Protein AF-A0A2D6P4Y6-F1 (afdb_monomer_lite)

Sequence (61 aa):
MEEITFQKRVLNKLENMNKRIKYVMRYIEDSKLSEDDKKAIDETLNEEKEGKLLSKDKVFN

pLDDT: mean 79.76, std 7.53, range [53.59, 90.62]

Structure (mmCIF, N/CA/C/O backbone):
data_AF-A0A2D6P4Y6-F1
#
_entry.id   AF-A0A2D6P4Y6-F1
#
loop_
_atom_site.group_PDB
_atom_site.id
_atom_site.type_symbol
_atom_site.label_atom_id
_atom_site.label_alt_id
_atom_site.label_comp_id
_atom_site.label_asym_id
_atom_site.label_entity_id
_atom_site.label_seq_id
_atom_site.pdbx_PDB_ins_code
_atom_site.Cartn_x
_atom_site.Cartn_y
_atom_site.Cartn_z
_atom_site.occupancy
_atom_site.B_iso_or_equiv
_atom_site.auth_seq_id
_atom_site.auth_comp_id
_atom_site.auth_asym_id
_atom_site.auth_atom_id
_atom_site.pdbx_PDB_model_num
ATOM 1 N N . MET A 1 1 ? 30.866 -2.489 -29.733 1.00 62.25 1 MET A N 1
ATOM 2 C CA . MET A 1 1 ? 29.916 -1.357 -29.570 1.00 62.25 1 MET A CA 1
ATOM 3 C C . MET A 1 1 ? 28.461 -1.814 -29.489 1.00 62.25 1 MET A C 1
ATOM 5 O O . MET A 1 1 ? 27.750 -1.307 -28.632 1.00 62.25 1 MET A O 1
ATOM 9 N N . GLU A 1 2 ? 28.007 -2.766 -30.310 1.00 76.44 2 GLU A N 1
ATOM 10 C CA . GLU A 1 2 ? 26.620 -3.274 -30.260 1.00 76.44 2 GLU A CA 1
ATOM 11 C C . GLU A 1 2 ? 26.238 -3.927 -28.924 1.00 76.44 2 GLU A C 1
ATOM 13 O O . GLU A 1 2 ? 25.144 -3.692 -28.415 1.00 76.44 2 GLU A O 1
ATOM 18 N N . GLU A 1 3 ? 27.159 -4.669 -28.312 1.00 72.62 3 GLU A N 1
ATOM 19 C CA . GLU A 1 3 ? 26.931 -5.353 -27.033 1.00 72.62 3 GLU A CA 1
ATOM 20 C C . GLU A 1 3 ? 26.634 -4.376 -25.880 1.00 72.62 3 GLU A C 1
ATOM 22 O O . GLU A 1 3 ? 25.698 -4.576 -25.108 1.00 72.62 3 GLU A O 1
ATOM 27 N N . ILE A 1 4 ? 27.340 -3.240 -25.835 1.00 79.00 4 ILE A N 1
ATOM 28 C CA . ILE A 1 4 ? 27.106 -2.163 -24.857 1.00 79.00 4 ILE A CA 1
ATOM 29 C C . ILE A 1 4 ? 25.716 -1.538 -25.065 1.00 79.00 4 ILE A C 1
ATOM 31 O O . ILE A 1 4 ? 25.013 -1.221 -24.103 1.00 79.00 4 ILE A O 1
ATOM 35 N N . THR A 1 5 ? 25.281 -1.377 -26.316 1.00 84.31 5 THR A N 1
ATOM 36 C CA . THR A 1 5 ? 23.948 -0.847 -26.639 1.00 84.31 5 THR A CA 1
ATOM 37 C C . THR A 1 5 ? 22.841 -1.825 -26.241 1.00 84.31 5 THR A C 1
ATOM 39 O O . THR A 1 5 ? 21.800 -1.402 -25.732 1.00 84.31 5 THR A O 1
ATOM 42 N N . PHE A 1 6 ? 23.060 -3.129 -26.423 1.00 87.31 6 PHE A N 1
ATOM 43 C CA . PHE A 1 6 ? 22.125 -4.164 -25.987 1.00 87.31 6 PHE A CA 1
ATOM 44 C C . PHE A 1 6 ? 21.988 -4.196 -24.460 1.00 87.31 6 PHE A C 1
ATOM 46 O O . PHE A 1 6 ? 20.870 -4.108 -23.948 1.00 87.31 6 PHE A O 1
ATOM 53 N N . GLN A 1 7 ? 23.109 -4.209 -23.732 1.00 86.94 7 GLN A N 1
ATOM 54 C CA . GLN A 1 7 ? 23.121 -4.185 -22.266 1.00 86.94 7 GLN A CA 1
ATOM 55 C C . GLN A 1 7 ? 22.372 -2.964 -21.708 1.00 86.94 7 GLN A C 1
ATOM 57 O O . GLN A 1 7 ? 21.525 -3.110 -20.826 1.00 86.94 7 GLN A O 1
ATOM 62 N N . LYS A 1 8 ? 22.581 -1.769 -22.281 1.00 89.06 8 LYS A N 1
ATOM 63 C CA . LYS A 1 8 ? 21.839 -0.555 -21.890 1.00 89.06 8 LYS A CA 1
ATOM 64 C C . LYS A 1 8 ? 20.327 -0.676 -22.114 1.00 89.06 8 LYS A C 1
ATOM 66 O O . LYS A 1 8 ? 19.545 -0.244 -21.270 1.00 89.06 8 LYS A O 1
ATOM 71 N N . ARG A 1 9 ? 19.887 -1.284 -23.223 1.00 87.38 9 ARG A N 1
ATOM 72 C CA . ARG A 1 9 ? 18.450 -1.509 -23.487 1.00 87.38 9 ARG A CA 1
ATOM 73 C C . ARG A 1 9 ? 17.832 -2.496 -22.500 1.00 87.38 9 ARG A C 1
ATOM 75 O O . ARG A 1 9 ? 16.697 -2.284 -22.076 1.00 87.38 9 ARG A O 1
ATOM 82 N N . VAL A 1 10 ? 18.559 -3.554 -22.143 1.00 88.56 10 VAL A N 1
ATOM 83 C CA . VAL A 1 10 ? 18.110 -4.536 -21.146 1.00 88.56 10 VAL A CA 1
ATOM 84 C C . VAL A 1 10 ? 17.978 -3.877 -19.775 1.00 88.56 10 VAL A C 1
ATOM 86 O O . VAL A 1 10 ? 16.925 -3.998 -19.154 1.00 88.56 10 VAL A O 1
ATOM 89 N N . LEU A 1 11 ? 18.980 -3.106 -19.347 1.00 90.62 11 LEU A N 1
ATOM 90 C CA . LEU A 1 11 ? 18.941 -2.377 -18.076 1.00 90.62 11 LEU A CA 1
ATOM 91 C C . LEU A 1 11 ? 17.756 -1.406 -18.003 1.00 90.62 11 LEU A C 1
ATOM 93 O O . LEU A 1 11 ? 17.003 -1.445 -17.034 1.00 90.62 11 LEU A O 1
ATOM 97 N N . ASN A 1 12 ? 17.506 -0.626 -19.059 1.00 87.94 12 ASN A N 1
ATOM 98 C CA . ASN A 1 12 ? 16.348 0.273 -19.108 1.00 87.94 12 ASN A CA 1
ATOM 99 C C . ASN A 1 12 ? 15.010 -0.479 -19.014 1.00 87.94 12 ASN A C 1
ATOM 101 O O . ASN A 1 12 ? 14.071 -0.010 -18.368 1.00 87.94 12 ASN A O 1
ATOM 105 N N . LYS A 1 13 ? 14.893 -1.653 -19.649 1.00 88.38 13 LYS A N 1
ATOM 106 C CA . LYS A 1 13 ? 13.686 -2.487 -19.532 1.00 88.38 13 LYS A CA 1
ATOM 107 C C . LYS A 1 13 ? 13.495 -2.998 -18.105 1.00 88.38 13 LYS A C 1
ATOM 109 O O . LYS A 1 13 ? 12.383 -2.911 -17.588 1.00 88.38 13 LYS A O 1
ATOM 114 N N . LEU A 1 14 ? 14.561 -3.483 -17.471 1.00 86.69 14 LEU A N 1
ATOM 115 C CA . LEU A 1 14 ? 14.524 -3.968 -16.090 1.00 86.69 14 LEU A CA 1
ATOM 116 C C . LEU A 1 14 ? 14.163 -2.850 -15.105 1.00 86.69 14 LEU A C 1
ATOM 118 O O . LEU A 1 14 ? 13.332 -3.054 -14.221 1.00 86.69 14 LEU A O 1
ATOM 122 N N . GLU A 1 15 ? 14.712 -1.650 -15.291 1.00 89.69 15 GLU A N 1
ATOM 123 C CA . GLU A 1 15 ? 14.383 -0.491 -14.460 1.00 89.69 15 GLU A CA 1
ATOM 124 C C . GLU A 1 15 ? 12.896 -0.115 -14.576 1.00 89.69 15 GLU A C 1
ATOM 126 O O . GLU A 1 15 ? 12.217 0.093 -13.567 1.00 89.69 15 GLU A O 1
ATOM 131 N N . ASN A 1 16 ? 12.359 -0.100 -15.799 1.00 89.56 16 ASN A N 1
ATOM 132 C CA . ASN A 1 16 ? 10.942 0.174 -16.039 1.00 89.56 16 ASN A CA 1
ATOM 133 C C . ASN A 1 16 ? 10.026 -0.901 -15.437 1.00 89.56 16 ASN A C 1
ATOM 135 O O . ASN A 1 16 ? 8.987 -0.570 -14.862 1.00 89.56 16 ASN A O 1
ATOM 139 N N . MET A 1 17 ? 10.412 -2.178 -15.518 1.00 85.75 17 MET A N 1
ATOM 140 C CA . MET A 1 17 ? 9.677 -3.267 -14.866 1.00 85.75 17 MET A CA 1
ATOM 141 C C . MET A 1 17 ? 9.657 -3.095 -13.345 1.00 85.75 17 MET A C 1
ATOM 143 O O . MET A 1 17 ? 8.596 -3.215 -12.735 1.00 85.75 17 MET A O 1
ATOM 147 N N . ASN A 1 18 ? 10.789 -2.733 -12.738 1.00 88.12 18 ASN A N 1
ATOM 148 C CA . ASN A 1 18 ? 10.878 -2.506 -11.297 1.00 88.12 18 ASN A CA 1
ATOM 149 C C . ASN A 1 18 ? 9.983 -1.337 -10.840 1.00 88.12 18 ASN A C 1
ATOM 151 O O . ASN A 1 18 ? 9.250 -1.454 -9.859 1.00 88.12 18 ASN A O 1
ATOM 155 N N . LYS A 1 19 ? 9.966 -0.225 -11.591 1.00 89.12 19 LYS A N 1
ATOM 156 C CA . LYS A 1 19 ? 9.056 0.908 -11.325 1.00 89.12 19 LYS A CA 1
ATOM 157 C C . LYS A 1 19 ? 7.588 0.477 -11.361 1.00 89.12 19 LYS A C 1
ATOM 159 O O . LYS A 1 19 ? 6.812 0.863 -10.489 1.00 89.12 19 LYS A O 1
ATOM 164 N N . ARG A 1 20 ? 7.216 -0.358 -12.334 1.00 83.69 20 ARG A N 1
ATOM 165 C CA . ARG A 1 20 ? 5.843 -0.852 -12.488 1.00 83.69 20 ARG A CA 1
ATOM 166 C C . ARG A 1 20 ? 5.434 -1.803 -11.362 1.00 83.69 20 ARG A C 1
ATOM 168 O O . ARG A 1 20 ? 4.324 -1.679 -10.860 1.00 83.69 20 ARG A O 1
ATOM 175 N N . ILE A 1 21 ? 6.332 -2.689 -10.924 1.00 83.88 21 ILE A N 1
ATOM 176 C CA . ILE A 1 21 ? 6.097 -3.567 -9.766 1.00 83.88 21 ILE A CA 1
ATOM 177 C C . ILE A 1 21 ? 5.861 -2.733 -8.505 1.00 83.88 21 ILE A C 1
ATOM 179 O O . ILE A 1 21 ? 4.869 -2.951 -7.819 1.00 83.88 21 ILE A O 1
ATOM 183 N N . LYS A 1 22 ? 6.705 -1.729 -8.237 1.00 84.44 22 LYS A N 1
ATOM 184 C CA . LYS A 1 22 ? 6.534 -0.838 -7.076 1.00 84.44 22 LYS A CA 1
ATOM 185 C C . LYS A 1 22 ? 5.199 -0.098 -7.090 1.00 84.44 22 LYS A C 1
ATOM 187 O O . LYS A 1 22 ? 4.557 0.011 -6.052 1.00 84.44 22 LYS A O 1
ATOM 192 N N . TYR A 1 23 ? 4.775 0.389 -8.255 1.00 83.12 23 TYR A N 1
ATOM 193 C CA . TYR A 1 23 ? 3.473 1.038 -8.398 1.00 83.12 23 TYR A CA 1
ATOM 194 C C . TYR A 1 23 ? 2.319 0.081 -8.078 1.00 83.12 23 TYR A C 1
ATOM 196 O O . TYR A 1 23 ? 1.423 0.442 -7.325 1.00 83.12 23 TYR A O 1
ATOM 204 N N . VAL A 1 24 ? 2.364 -1.150 -8.600 1.00 73.06 24 VAL A N 1
ATOM 205 C CA . VAL A 1 24 ? 1.340 -2.168 -8.324 1.00 73.06 24 VAL A CA 1
ATOM 206 C C . VAL A 1 24 ? 1.339 -2.569 -6.850 1.00 73.06 24 VAL A C 1
ATOM 208 O O . VAL A 1 24 ? 0.268 -2.676 -6.268 1.00 73.06 24 VAL A O 1
ATOM 211 N N . MET A 1 25 ? 2.506 -2.744 -6.223 1.00 71.69 25 MET A N 1
ATOM 212 C CA . MET A 1 25 ? 2.598 -3.037 -4.788 1.00 71.69 25 MET A CA 1
ATOM 213 C C . MET A 1 25 ? 1.976 -1.925 -3.946 1.00 71.69 25 MET A C 1
ATOM 215 O O . MET A 1 25 ? 1.141 -2.215 -3.098 1.00 71.69 25 MET A O 1
ATOM 219 N N . ARG A 1 26 ? 2.316 -0.664 -4.239 1.00 77.56 26 ARG A N 1
ATOM 220 C CA . ARG A 1 26 ? 1.735 0.495 -3.559 1.00 77.56 26 ARG A CA 1
ATOM 221 C C . ARG A 1 26 ? 0.228 0.581 -3.775 1.00 77.56 26 ARG A C 1
ATOM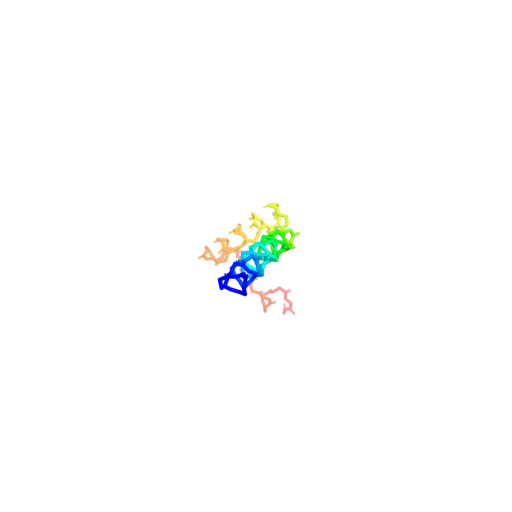 223 O O . ARG A 1 26 ? -0.498 0.794 -2.823 1.00 77.56 26 ARG A O 1
ATOM 230 N N . TYR A 1 27 ? -0.250 0.358 -4.998 1.00 74.31 27 TYR A N 1
ATOM 231 C CA . TYR A 1 27 ? -1.683 0.315 -5.281 1.00 74.31 27 TYR A CA 1
ATOM 232 C C . TYR A 1 27 ? -2.380 -0.805 -4.501 1.00 74.31 27 TYR A C 1
ATOM 234 O O . TYR A 1 27 ? -3.448 -0.578 -3.955 1.00 74.31 27 TYR A O 1
ATOM 242 N N . ILE A 1 28 ? -1.774 -1.992 -4.401 1.00 71.69 28 ILE A N 1
ATOM 243 C CA . ILE A 1 28 ? -2.316 -3.102 -3.609 1.00 71.69 28 ILE A CA 1
ATOM 244 C C . ILE A 1 28 ? -2.365 -2.726 -2.124 1.00 71.69 28 ILE A C 1
ATOM 246 O O . ILE A 1 28 ? -3.395 -2.934 -1.492 1.00 71.69 28 ILE A O 1
ATOM 250 N N . GLU A 1 29 ? -1.290 -2.163 -1.572 1.00 71.31 29 GLU A N 1
ATOM 251 C CA . GLU A 1 29 ? -1.236 -1.675 -0.187 1.00 71.31 29 GLU A CA 1
ATOM 252 C C . GLU A 1 29 ? -2.282 -0.586 0.076 1.00 71.31 29 GLU A C 1
ATOM 254 O O . GLU A 1 29 ? -3.047 -0.700 1.030 1.00 71.31 29 GLU A O 1
ATOM 259 N N . ASP A 1 30 ? -2.385 0.397 -0.817 1.00 67.38 30 ASP A N 1
ATOM 260 C CA . ASP A 1 30 ? -3.356 1.487 -0.738 1.00 67.38 30 ASP A CA 1
ATOM 261 C C . ASP A 1 30 ? -4.797 0.995 -0.961 1.00 67.38 30 ASP A C 1
ATOM 263 O O . ASP A 1 30 ? -5.719 1.610 -0.441 1.00 67.38 30 ASP A O 1
ATOM 267 N N . SER A 1 31 ? -4.999 -0.107 -1.698 1.00 66.94 31 SER A N 1
ATOM 268 C CA . SER A 1 31 ? -6.313 -0.725 -1.956 1.00 66.94 31 SER A CA 1
ATOM 269 C C . SER A 1 31 ? -6.777 -1.695 -0.869 1.00 66.94 31 SER A C 1
ATOM 271 O O . SER A 1 31 ? -7.947 -2.070 -0.854 1.00 66.94 31 SER A O 1
ATOM 273 N N . LYS A 1 32 ? -5.881 -2.139 0.025 1.00 68.38 32 LYS A N 1
ATOM 274 C CA . LYS A 1 32 ? -6.241 -3.053 1.125 1.00 68.38 32 LYS A CA 1
ATOM 275 C C . LYS A 1 32 ? -7.119 -2.384 2.175 1.00 68.38 32 LYS A C 1
ATOM 277 O O . LYS A 1 32 ? -7.836 -3.087 2.877 1.00 68.38 32 LYS A O 1
ATOM 282 N N . LEU A 1 33 ? -7.035 -1.064 2.288 1.00 70.62 33 LEU A N 1
ATOM 283 C CA . LEU A 1 33 ? -7.885 -0.254 3.145 1.00 70.62 33 LEU A CA 1
ATOM 284 C C . LEU A 1 33 ? -8.524 0.814 2.271 1.00 70.62 33 LEU A C 1
ATOM 286 O O . LEU A 1 33 ? -7.814 1.602 1.644 1.00 70.62 33 LEU A O 1
ATOM 290 N N . SER A 1 34 ? -9.851 0.843 2.224 1.00 78.06 34 SER A N 1
ATOM 291 C CA . SER A 1 34 ? -10.556 1.972 1.626 1.00 78.06 34 SER A CA 1
ATOM 292 C C . SER A 1 34 ? -10.233 3.261 2.395 1.00 78.06 34 SER A C 1
ATOM 294 O O . SER A 1 34 ? -9.765 3.226 3.534 1.00 78.06 34 SER A O 1
ATOM 296 N N . GLU A 1 35 ? -10.469 4.423 1.785 1.00 80.75 35 GLU A N 1
ATOM 297 C CA . GLU A 1 35 ? -10.325 5.702 2.500 1.00 80.75 35 GLU A CA 1
ATOM 298 C C . GLU A 1 35 ? -11.247 5.772 3.729 1.00 80.75 35 GLU A C 1
ATOM 300 O O . GLU A 1 35 ? -10.863 6.338 4.751 1.00 80.75 35 GLU A O 1
ATOM 305 N N . ASP A 1 36 ? -12.411 5.119 3.667 1.00 78.75 36 ASP A N 1
ATOM 306 C CA . ASP A 1 36 ? -13.320 4.986 4.806 1.00 78.75 36 ASP A CA 1
ATOM 307 C C . ASP A 1 36 ? -12.710 4.113 5.916 1.00 78.75 36 ASP A C 1
ATOM 309 O O . ASP A 1 36 ? -12.788 4.479 7.088 1.00 78.75 36 ASP A O 1
ATOM 313 N N . ASP A 1 37 ? -12.027 3.013 5.569 1.00 78.62 37 ASP A N 1
ATOM 314 C CA . ASP A 1 37 ? -11.323 2.169 6.547 1.00 78.62 37 ASP A CA 1
ATOM 315 C C . ASP A 1 37 ? -10.169 2.925 7.217 1.00 78.62 37 ASP A C 1
ATOM 317 O O . ASP A 1 37 ? -9.981 2.835 8.430 1.00 78.62 37 ASP A O 1
ATOM 321 N N . LYS A 1 38 ? -9.400 3.701 6.441 1.00 82.38 38 LYS A N 1
ATOM 322 C CA . LYS A 1 38 ? -8.311 4.536 6.976 1.00 82.38 38 LYS A CA 1
ATOM 323 C C . LYS A 1 38 ? -8.856 5.582 7.941 1.00 82.38 38 LYS A C 1
ATOM 325 O O . LYS A 1 38 ? -8.326 5.734 9.038 1.00 82.38 38 LYS A O 1
ATOM 330 N N . LYS A 1 39 ? -9.951 6.245 7.564 1.00 85.25 39 LYS A N 1
ATOM 331 C CA . LYS A 1 39 ? -10.629 7.225 8.412 1.00 85.25 39 LYS A CA 1
ATOM 332 C C . LYS A 1 39 ? -11.154 6.593 9.703 1.00 85.25 39 LYS A C 1
ATOM 334 O O . LYS A 1 39 ? -10.932 7.151 10.772 1.00 8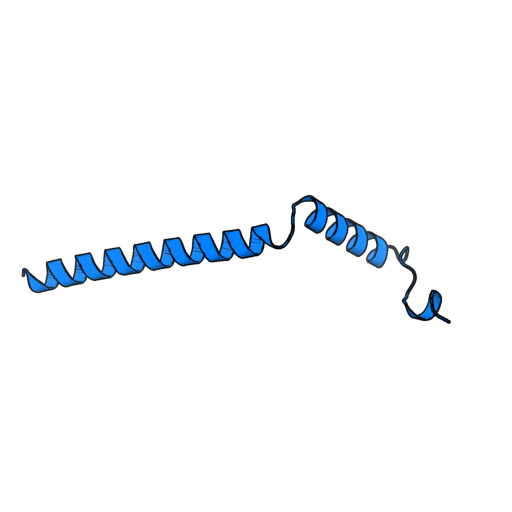5.25 39 LYS A O 1
ATOM 339 N N . ALA A 1 40 ? -11.786 5.422 9.623 1.00 81.38 40 ALA A N 1
ATOM 340 C CA . ALA A 1 40 ? -12.273 4.703 10.798 1.00 81.38 40 ALA A CA 1
ATOM 341 C C . ALA A 1 40 ? -11.129 4.309 11.750 1.00 81.38 40 ALA A C 1
ATOM 343 O O . ALA A 1 40 ? -11.272 4.420 12.969 1.00 81.38 40 ALA A O 1
ATOM 344 N N . ILE A 1 41 ? -9.975 3.892 11.213 1.00 81.56 41 ILE A N 1
ATOM 345 C CA . ILE A 1 41 ? -8.773 3.602 12.009 1.00 81.56 41 ILE A CA 1
ATOM 346 C C . ILE A 1 41 ? -8.251 4.873 12.689 1.00 81.56 41 ILE A C 1
ATOM 348 O O . ILE A 1 41 ? -7.983 4.844 13.889 1.00 81.56 41 ILE A O 1
ATOM 352 N N . ASP A 1 42 ? -8.134 5.985 11.960 1.00 84.50 42 ASP A N 1
ATOM 353 C CA . ASP A 1 42 ? -7.656 7.256 12.515 1.00 84.50 42 ASP A CA 1
ATOM 354 C C . ASP A 1 42 ? -8.583 7.788 13.619 1.00 84.50 42 ASP A C 1
ATOM 356 O O . ASP A 1 42 ? -8.111 8.233 14.669 1.00 84.50 42 ASP A O 1
ATOM 360 N N . GLU A 1 43 ? -9.901 7.709 13.418 1.00 86.62 43 GLU A N 1
ATOM 361 C CA . GLU A 1 43 ? -10.904 8.064 14.429 1.00 86.62 43 GLU A CA 1
ATOM 362 C C . GLU A 1 43 ? -10.769 7.175 15.672 1.00 86.62 43 GLU A C 1
ATOM 364 O O . GLU A 1 43 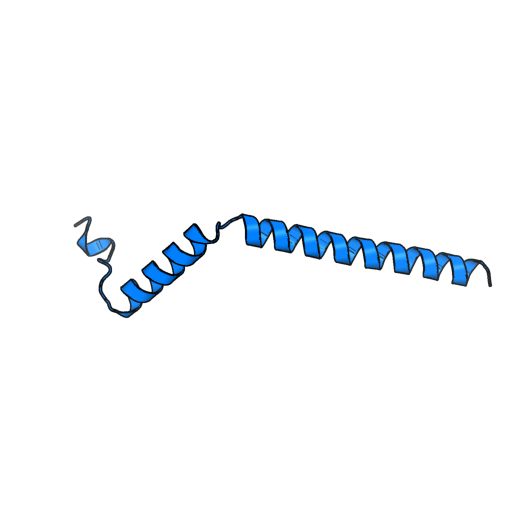? -10.653 7.691 16.784 1.00 86.62 43 GLU A O 1
ATOM 369 N N . THR A 1 44 ? -10.657 5.857 15.484 1.00 82.62 44 THR A N 1
ATOM 370 C CA . THR A 1 44 ? -10.472 4.893 16.581 1.00 82.62 44 THR A CA 1
ATOM 371 C C . THR A 1 44 ? -9.189 5.180 17.374 1.00 82.62 44 THR A C 1
ATOM 373 O O . THR A 1 44 ? -9.212 5.221 18.602 1.00 82.62 44 THR A O 1
ATOM 376 N N . LEU A 1 45 ? -8.064 5.446 16.704 1.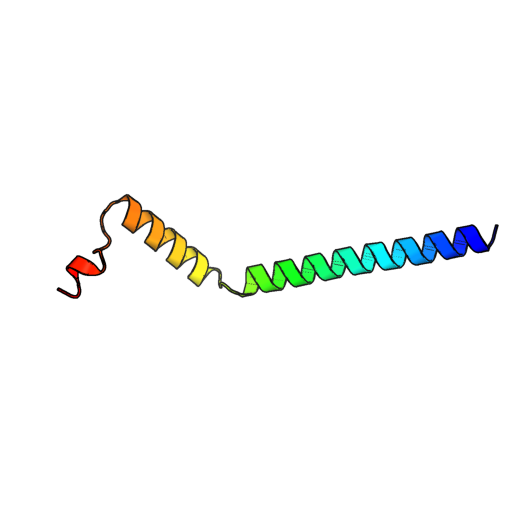00 80.25 45 LEU A N 1
ATOM 377 C CA . LEU A 1 45 ? -6.794 5.774 17.367 1.00 80.25 45 LEU A CA 1
ATOM 378 C C . LEU A 1 45 ? -6.864 7.085 18.162 1.00 80.25 45 LEU A C 1
ATOM 380 O O . LEU A 1 45 ? -6.208 7.224 19.198 1.00 80.25 45 LEU A O 1
ATOM 384 N N . ASN A 1 46 ? -7.636 8.065 17.690 1.00 83.88 46 ASN A N 1
ATOM 385 C CA . ASN A 1 46 ? -7.850 9.312 18.419 1.00 83.88 46 ASN A CA 1
ATOM 386 C C . ASN A 1 46 ? -8.734 9.095 19.652 1.00 83.88 46 ASN A C 1
ATOM 388 O O . ASN A 1 46 ? -8.394 9.573 20.733 1.00 83.88 46 ASN A O 1
ATOM 392 N N . GLU A 1 47 ? -9.809 8.318 19.529 1.00 84.50 47 GLU A N 1
ATOM 393 C CA . GLU A 1 47 ? -10.660 7.952 20.664 1.00 84.50 47 GLU A CA 1
ATOM 394 C C . GLU A 1 47 ? -9.903 7.141 21.727 1.00 84.50 47 GLU A C 1
ATOM 396 O O . GLU A 1 47 ? -10.127 7.333 22.925 1.00 84.50 47 GLU A O 1
ATOM 401 N N . GLU A 1 48 ? -8.964 6.282 21.318 1.00 77.50 48 GLU A N 1
ATOM 402 C CA . GLU A 1 48 ? -8.073 5.561 22.233 1.00 77.50 48 GLU A CA 1
ATOM 403 C C . GLU A 1 48 ? -7.188 6.525 23.034 1.00 77.50 48 GLU A C 1
ATOM 405 O O . GLU A 1 48 ? -7.126 6.440 24.263 1.00 77.50 48 GLU A O 1
ATOM 410 N N . LYS A 1 49 ? -6.546 7.488 22.355 1.00 78.06 49 LYS A N 1
ATOM 411 C CA . LYS A 1 49 ? -5.705 8.518 22.995 1.00 78.06 49 LYS A CA 1
ATOM 412 C C . LYS A 1 49 ? -6.490 9.395 23.964 1.00 78.06 49 LYS A C 1
ATOM 414 O O . LYS A 1 49 ? -5.949 9.821 24.981 1.00 78.06 49 LYS A O 1
ATOM 419 N N . GLU A 1 50 ? -7.753 9.663 23.655 1.00 87.38 50 GLU A N 1
ATOM 420 C CA . GLU A 1 50 ? -8.667 10.421 24.511 1.00 87.38 50 GLU A CA 1
ATOM 421 C C . GLU A 1 50 ? -9.270 9.570 25.644 1.00 87.38 50 GLU A C 1
ATOM 423 O O . GLU A 1 50 ? -10.045 10.081 26.453 1.00 87.38 50 GLU A O 1
ATOM 428 N N . GLY A 1 51 ? -8.922 8.279 25.727 1.00 82.00 51 GLY A N 1
ATOM 429 C CA . GLY A 1 51 ? -9.416 7.358 26.751 1.00 82.00 51 GLY A CA 1
ATOM 430 C C . GLY A 1 51 ? -10.907 7.037 26.624 1.00 82.00 51 GLY A C 1
ATOM 431 O O . GLY A 1 51 ? -11.521 6.589 27.593 1.00 82.00 51 GLY A O 1
ATOM 432 N N . LYS A 1 52 ? -11.498 7.285 25.449 1.00 80.00 52 LYS A N 1
ATOM 433 C CA . LYS A 1 52 ? -12.921 7.058 25.163 1.00 80.00 52 LYS A CA 1
ATOM 434 C C . LYS A 1 52 ? -13.227 5.597 24.850 1.00 80.00 52 LYS A C 1
ATOM 436 O O . LYS A 1 52 ? -14.354 5.155 25.065 1.00 80.00 52 LYS A O 1
ATOM 441 N N . LEU A 1 53 ? -12.235 4.841 24.379 1.00 75.94 53 LEU A N 1
ATOM 442 C CA . LEU A 1 53 ? -12.404 3.422 24.092 1.00 75.94 53 LEU A CA 1
ATOM 443 C C . LEU A 1 53 ? -12.361 2.581 25.369 1.00 75.94 53 LEU A C 1
ATOM 445 O O . LEU A 1 53 ? -11.468 2.702 26.212 1.00 75.94 53 LEU A O 1
ATOM 449 N N . LEU A 1 54 ? -13.335 1.683 25.497 1.00 76.38 54 LEU A N 1
ATOM 450 C CA . LEU A 1 54 ? -13.332 0.674 26.546 1.00 76.38 54 LEU A CA 1
ATOM 451 C C . LEU A 1 54 ? -12.283 -0.390 26.214 1.00 76.38 54 LEU A C 1
ATOM 453 O O . LEU A 1 54 ? -12.248 -0.921 25.105 1.00 76.38 54 LEU A O 1
ATOM 457 N N . SER A 1 55 ? -11.445 -0.734 27.192 1.00 74.62 55 SER A N 1
ATOM 458 C CA . SER A 1 55 ? -10.540 -1.869 27.046 1.00 74.62 55 SER A CA 1
ATOM 459 C C . SER A 1 55 ? -11.339 -3.169 26.954 1.00 74.62 55 SER A C 1
ATOM 461 O O . SER A 1 55 ? -12.421 -3.297 27.529 1.00 74.62 55 SER A O 1
ATOM 463 N N . LYS A 1 56 ? -10.782 -4.168 26.265 1.00 74.19 56 LYS A N 1
ATOM 464 C CA . LYS A 1 56 ? -11.391 -5.500 26.139 1.00 74.19 56 LYS A CA 1
ATOM 465 C C . LYS A 1 56 ? -11.786 -6.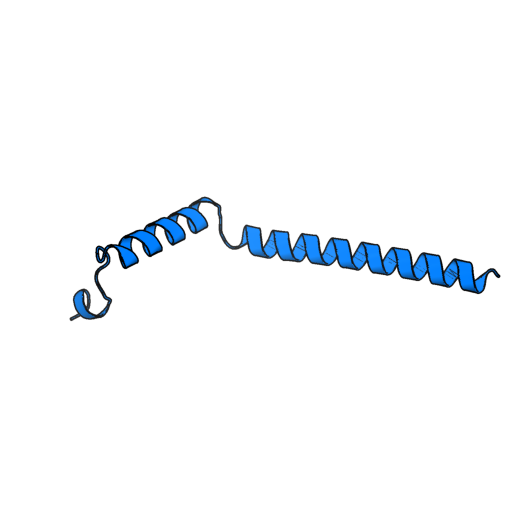082 27.504 1.00 74.19 56 LYS A C 1
ATOM 467 O O . LYS A 1 56 ? -12.891 -6.592 27.660 1.00 74.19 56 LYS A O 1
ATOM 472 N N . ASP A 1 57 ? -10.930 -5.901 28.505 1.00 75.50 57 ASP A N 1
ATOM 473 C CA . ASP A 1 57 ? -11.163 -6.356 29.879 1.00 75.50 57 ASP A CA 1
ATOM 474 C C . ASP A 1 57 ? -12.308 -5.613 30.588 1.00 75.50 57 ASP A C 1
ATOM 476 O O . ASP A 1 57 ? -12.828 -6.101 31.580 1.00 75.50 57 ASP A O 1
ATOM 480 N N . LYS A 1 58 ? -12.724 -4.431 30.120 1.00 71.19 58 LYS A N 1
ATOM 481 C CA . LYS A 1 58 ? -13.900 -3.722 30.656 1.00 71.19 58 LYS A CA 1
ATOM 482 C C . LYS A 1 58 ? -15.214 -4.168 30.015 1.00 71.19 58 LYS A C 1
ATOM 484 O O . LYS A 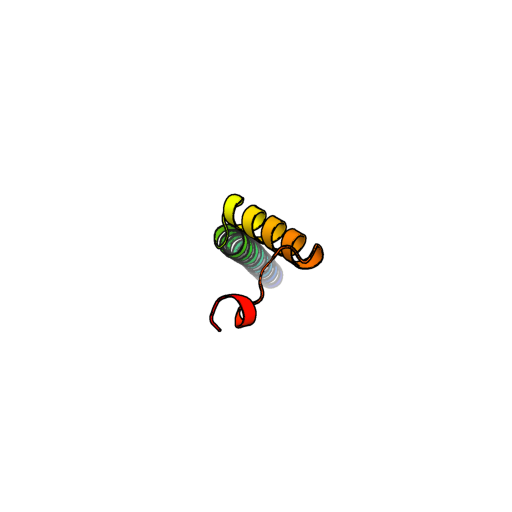1 58 ? -16.263 -3.928 30.596 1.00 71.19 58 LYS A O 1
ATOM 489 N N . VAL A 1 59 ? -15.165 -4.744 28.814 1.00 71.50 59 VAL A N 1
ATOM 490 C CA . VAL A 1 59 ? -16.361 -5.125 28.042 1.00 71.50 59 VAL A CA 1
ATOM 491 C C . VAL A 1 59 ? -16.736 -6.591 28.259 1.00 71.50 59 VAL A C 1
ATOM 493 O O . VAL A 1 59 ? -17.916 -6.924 28.235 1.00 71.50 59 VAL A O 1
ATOM 496 N N . PHE A 1 60 ? -15.745 -7.465 28.452 1.00 80.38 60 PHE A N 1
ATOM 497 C CA . PHE A 1 60 ? -15.942 -8.919 28.512 1.00 80.38 60 PHE A CA 1
ATOM 498 C C . PHE A 1 60 ? -15.733 -9.538 29.907 1.00 80.38 60 PHE A C 1
ATOM 500 O O . PHE A 1 60 ? -15.685 -10.764 30.004 1.00 80.38 60 PHE A O 1
ATOM 507 N N . ASN A 1 61 ? -15.614 -8.714 30.954 1.00 53.59 61 ASN A N 1
ATOM 508 C CA . ASN A 1 61 ? -15.639 -9.144 32.359 1.00 53.59 61 ASN A CA 1
ATOM 509 C C . ASN A 1 61 ? -17.000 -8.867 32.997 1.00 53.59 61 ASN A C 1
ATOM 511 O O . ASN A 1 61 ? -17.569 -7.791 32.706 1.00 53.59 61 ASN A O 1
#

Radius of gyration: 23.63 Å; chains: 1; bounding box: 46×20×63 Å

Secondary structure (DSSP, 8-state):
-HHHHHHHHHHHHHHHHHHHHHHHHHHHHHHSS-HHHHHHHHHHHHHHHTT-SPPHHHH--

Foldseek 3Di:
DVVVVVVVVVVVVVVVVVVVVVVVVVVVVCVVADPVRVVVVVVVVVCVVVVNDDDPVRPVD